Protein AF-A0A7K1YE35-F1 (afdb_monomer_lite)

Sequence (58 aa):
MISPDKDNNEQEVQSEEQSWDNPVNPEGASDTRDLEQLVRQKEEAERRKDNLTTEEND

Foldseek 3Di:
DDDDDDPPPPPPPPPPPDDDDDDPCPVPDDDPVVVVVVVVVVVVVVVVVVVVVVVVPD

Secondary structure (DSSP, 8-state):
------------------PPPPPS-GGG---HHHHHHHHHHHHHHHHHHHHHHHHTT-

Radius of gyration: 32.1 Å; chains: 1; bounding box: 38×19×106 Å

Organism: NCBI:txid2695275

Structure (mmCIF, N/CA/C/O backbone):
data_AF-A0A7K1YE35-F1
#
_entry.id   AF-A0A7K1YE35-F1
#
loop_
_atom_site.group_PDB
_atom_site.id
_atom_site.type_symbol
_atom_site.label_atom_id
_atom_site.label_alt_id
_atom_site.label_comp_id
_atom_site.label_asym_id
_atom_site.label_entity_id
_atom_site.label_seq_id
_atom_site.pdbx_PDB_ins_code
_atom_site.Cartn_x
_atom_site.Cartn_y
_atom_site.Cartn_z
_atom_site.occupancy
_atom_site.B_iso_or_equiv
_atom_site.auth_seq_id
_atom_site.auth_comp_id
_atom_site.auth_asym_id
_atom_site.auth_atom_id
_atom_site.pdbx_PDB_model_num
ATOM 1 N N . MET A 1 1 ? -9.034 11.336 77.476 1.00 38.38 1 MET A N 1
ATOM 2 C CA . MET A 1 1 ? -7.699 11.124 76.880 1.00 38.38 1 MET A CA 1
ATOM 3 C C . MET A 1 1 ? -7.854 11.286 75.383 1.00 38.38 1 MET A C 1
ATOM 5 O O . MET A 1 1 ? -8.647 10.562 74.803 1.00 38.38 1 MET A O 1
ATOM 9 N N . ILE A 1 2 ? -7.202 12.291 74.803 1.00 55.56 2 ILE A N 1
ATOM 10 C CA . ILE A 1 2 ? -7.136 12.500 73.352 1.00 55.56 2 ILE A CA 1
ATOM 11 C C . ILE A 1 2 ? -5.886 11.766 72.871 1.00 55.56 2 ILE A C 1
ATOM 13 O O . ILE A 1 2 ? -4.814 11.932 73.455 1.00 55.56 2 ILE A O 1
ATOM 17 N N . SER A 1 3 ? -6.012 10.922 71.855 1.00 55.00 3 SER A N 1
ATOM 18 C CA . SER A 1 3 ? -4.871 10.386 71.112 1.00 55.00 3 SER A CA 1
ATOM 19 C C . SER A 1 3 ? -5.263 10.234 69.646 1.00 55.00 3 SER A C 1
ATOM 21 O O . SER A 1 3 ? -6.434 9.983 69.373 1.00 55.00 3 SER A O 1
ATOM 23 N N . PRO A 1 4 ? -4.320 10.507 68.733 1.00 54.69 4 PRO A N 1
ATOM 24 C CA . PRO A 1 4 ? -4.585 11.359 67.586 1.00 54.69 4 PRO A CA 1
ATOM 25 C C . PRO A 1 4 ? -4.819 10.555 66.312 1.00 54.69 4 PRO A C 1
ATOM 27 O O . PRO A 1 4 ? -4.181 9.523 66.090 1.00 54.69 4 PRO A O 1
ATOM 30 N N . ASP A 1 5 ? -5.694 11.095 65.470 1.00 53.88 5 ASP A N 1
ATOM 31 C CA . ASP A 1 5 ? -5.880 10.685 64.087 1.00 53.88 5 ASP A CA 1
ATOM 32 C C . ASP A 1 5 ? -4.533 10.750 63.355 1.00 53.88 5 ASP A C 1
ATOM 34 O O . ASP A 1 5 ? -3.901 11.803 63.237 1.00 53.88 5 ASP A O 1
ATOM 38 N N . LYS A 1 6 ? -4.049 9.585 62.918 1.00 53.19 6 LYS A N 1
ATOM 39 C CA . LYS A 1 6 ? -2.979 9.488 61.929 1.00 53.19 6 LYS A CA 1
ATOM 40 C C . LYS A 1 6 ? -3.643 9.340 60.572 1.00 53.19 6 LYS A C 1
ATOM 42 O O . LYS A 1 6 ? -3.924 8.225 60.141 1.00 53.19 6 LYS A O 1
ATOM 47 N N . ASP A 1 7 ? -3.867 10.474 59.921 1.00 53.47 7 ASP A N 1
ATOM 48 C CA . ASP A 1 7 ? -4.153 10.546 58.493 1.00 53.47 7 ASP A CA 1
ATOM 49 C C . ASP A 1 7 ? -2.919 10.060 57.714 1.00 53.47 7 ASP A C 1
ATOM 51 O O . ASP A 1 7 ? -2.039 10.834 57.330 1.00 53.47 7 ASP A O 1
ATOM 55 N N . ASN A 1 8 ? -2.826 8.744 57.511 1.00 54.22 8 ASN A N 1
ATOM 56 C CA . ASN A 1 8 ? -1.979 8.169 56.474 1.00 54.22 8 ASN A CA 1
ATOM 57 C C . ASN A 1 8 ? -2.655 8.448 55.131 1.00 54.22 8 ASN A C 1
ATOM 59 O O . ASN A 1 8 ? -3.475 7.675 54.645 1.00 54.22 8 ASN A O 1
ATOM 63 N N . ASN A 1 9 ? -2.313 9.598 54.556 1.00 58.22 9 ASN A N 1
ATOM 64 C CA . ASN A 1 9 ? -2.571 9.930 53.164 1.00 58.22 9 ASN A CA 1
ATOM 65 C C . ASN A 1 9 ? -1.652 9.078 52.272 1.00 58.22 9 ASN A C 1
ATOM 67 O O . ASN A 1 9 ? -0.661 9.557 51.718 1.00 58.22 9 ASN A O 1
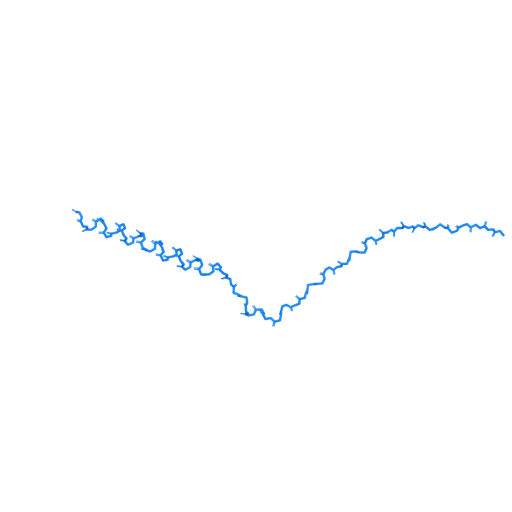ATOM 71 N N . GLU A 1 10 ? -1.946 7.784 52.191 1.00 56.09 10 GLU A N 1
ATOM 72 C CA . GLU A 1 10 ? -1.499 6.949 51.087 1.00 56.09 10 GLU A CA 1
ATOM 73 C C . GLU A 1 10 ? -2.408 7.309 49.913 1.00 56.09 10 GLU A C 1
ATOM 75 O O . GLU A 1 10 ? -3.511 6.784 49.776 1.00 56.09 10 GLU A O 1
ATOM 80 N N . GLN A 1 11 ? -1.974 8.276 49.098 1.00 55.78 11 GLN A N 1
ATOM 81 C CA . GLN A 1 11 ? -2.518 8.464 47.757 1.00 55.78 11 GLN A CA 1
ATOM 82 C C . GLN A 1 11 ? -2.214 7.199 46.957 1.00 55.78 11 GLN A C 1
ATOM 84 O O . GLN A 1 11 ? -1.221 7.104 46.234 1.00 55.78 11 GLN A O 1
ATOM 89 N N . GLU A 1 12 ? -3.077 6.208 47.133 1.00 51.16 12 GLU A N 1
ATOM 90 C CA . GLU A 1 12 ? -3.310 5.142 46.188 1.00 51.16 12 GLU A CA 1
ATOM 91 C C . GLU A 1 12 ? -3.683 5.853 44.885 1.00 51.16 12 GLU A C 1
ATOM 93 O O . GLU A 1 12 ? -4.790 6.368 44.718 1.00 51.16 12 GLU A O 1
ATOM 98 N N . VAL A 1 13 ? -2.698 5.999 43.997 1.00 58.50 13 VAL A N 1
ATOM 99 C CA . VAL A 1 13 ? -2.934 6.316 42.593 1.00 58.50 13 VAL A CA 1
ATOM 100 C C . VAL A 1 13 ? -3.723 5.123 42.084 1.00 58.50 13 VAL A C 1
ATOM 102 O O . VAL A 1 13 ? -3.145 4.128 41.647 1.00 58.50 13 VAL A O 1
ATOM 105 N N . GLN A 1 14 ? -5.041 5.182 42.286 1.00 57.22 14 GLN A N 1
ATOM 106 C CA . GLN A 1 14 ? -5.997 4.235 41.756 1.00 57.22 14 GLN A CA 1
ATOM 107 C C . GLN A 1 14 ? -5.686 4.179 40.273 1.00 57.22 14 GLN A C 1
ATOM 109 O O . GLN A 1 1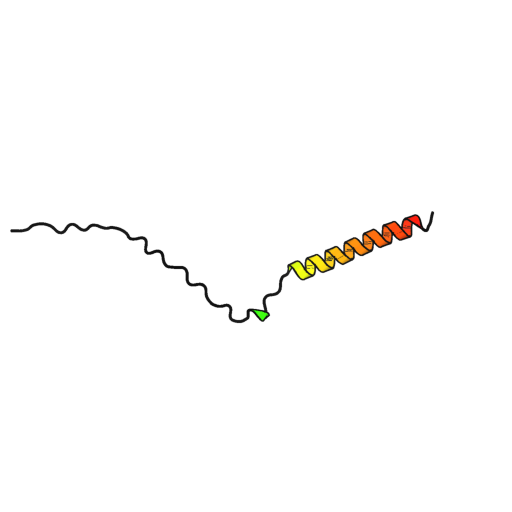4 ? -5.831 5.157 39.540 1.00 57.22 14 GLN A O 1
ATOM 114 N N . SER A 1 15 ? -5.104 3.055 39.882 1.00 60.25 15 SER A N 1
ATOM 115 C CA . SER A 1 15 ? -4.889 2.703 38.499 1.00 60.25 15 SER A CA 1
ATOM 116 C C . SER A 1 15 ? -6.294 2.554 37.950 1.00 60.25 15 SER A C 1
ATOM 118 O O . SER A 1 15 ? -6.914 1.508 38.109 1.00 60.25 15 SER A O 1
ATOM 120 N N . GLU A 1 16 ? -6.845 3.640 37.410 1.00 66.69 16 GLU A N 1
ATOM 121 C CA . GLU A 1 16 ? -8.027 3.568 36.568 1.00 66.69 16 GLU A CA 1
ATOM 122 C C . GLU A 1 16 ? -7.645 2.632 35.426 1.00 66.69 16 GLU A C 1
ATOM 124 O O . GLU A 1 16 ? -6.917 3.002 34.504 1.00 66.69 16 GLU A O 1
ATOM 129 N N . GLU A 1 17 ? -8.040 1.366 35.562 1.00 73.75 17 GLU A N 1
ATOM 130 C CA . GLU A 1 17 ? -7.909 0.374 34.514 1.00 73.75 17 GLU A CA 1
ATOM 131 C C . GLU A 1 17 ? -8.604 0.955 33.290 1.00 73.75 17 GLU A C 1
ATOM 133 O O . GLU A 1 17 ? -9.819 1.162 33.264 1.00 73.75 17 GLU A O 1
ATOM 138 N N . GLN A 1 18 ? -7.797 1.309 32.296 1.00 77.25 18 GLN A N 1
ATOM 139 C CA . GLN A 1 18 ? -8.275 1.966 31.100 1.00 77.25 18 GLN A CA 1
ATOM 140 C C . GLN A 1 18 ? -9.207 0.988 30.377 1.00 77.25 18 GLN A C 1
ATOM 142 O O . GLN A 1 18 ? -8.770 -0.027 29.832 1.00 77.25 18 GLN A O 1
ATOM 147 N N . SER A 1 19 ? -10.510 1.263 30.435 1.00 79.62 19 SER A N 1
ATOM 148 C CA . SER A 1 19 ? -11.515 0.460 29.750 1.00 79.62 19 SER A CA 1
ATOM 149 C C . SER A 1 19 ? -11.456 0.782 28.261 1.00 79.62 19 SER A C 1
ATOM 151 O O . SER A 1 19 ? -11.594 1.928 27.839 1.00 79.62 19 SER A O 1
ATOM 153 N N . TRP A 1 20 ? -11.169 -0.235 27.454 1.00 80.69 20 TRP A N 1
ATOM 154 C CA . TRP A 1 20 ? -11.199 -0.111 26.003 1.00 80.69 20 TRP A CA 1
ATOM 155 C C . TRP A 1 20 ? -12.639 -0.299 25.532 1.00 80.69 20 TRP A C 1
ATOM 157 O O . TRP A 1 20 ? -13.223 -1.364 25.737 1.00 80.69 20 TRP A O 1
ATOM 167 N N . ASP A 1 21 ? -13.209 0.725 24.899 1.00 83.06 21 ASP A N 1
ATOM 168 C CA . ASP A 1 21 ? -14.511 0.610 24.247 1.00 83.06 21 ASP A CA 1
ATOM 169 C C . ASP A 1 21 ? -14.449 -0.385 23.082 1.00 83.06 21 ASP A C 1
ATOM 171 O O . ASP A 1 21 ? -13.487 -0.419 22.310 1.00 83.06 21 ASP A O 1
ATOM 175 N N . ASN A 1 22 ? -15.505 -1.188 22.929 1.00 85.00 22 ASN A N 1
ATOM 176 C CA . ASN A 1 22 ? -15.608 -2.121 21.813 1.00 85.00 22 ASN A CA 1
ATOM 177 C C . ASN A 1 22 ? -15.985 -1.349 20.532 1.00 85.00 22 ASN A C 1
ATOM 179 O O . ASN A 1 22 ? -17.041 -0.705 20.509 1.00 85.00 22 ASN A O 1
ATOM 183 N N . PRO A 1 23 ? -15.169 -1.384 19.462 1.00 84.50 23 PRO A N 1
ATOM 184 C CA . PRO A 1 23 ? -15.466 -0.652 18.237 1.00 84.50 23 PRO A CA 1
ATOM 185 C C . PRO A 1 23 ? -16.805 -1.090 17.628 1.00 84.50 23 PRO A C 1
ATOM 187 O O . PRO A 1 23 ? -17.066 -2.271 17.426 1.00 84.50 23 PRO A O 1
ATOM 190 N N . VAL A 1 24 ? -17.645 -0.106 17.295 1.00 85.06 24 VAL A N 1
ATOM 191 C CA . VAL A 1 24 ? -19.020 -0.313 16.795 1.00 85.06 24 VAL A CA 1
ATOM 192 C C . VAL A 1 24 ? -19.048 -0.911 15.380 1.00 85.06 24 VAL A C 1
ATOM 194 O O . VAL A 1 24 ? -20.031 -1.537 14.992 1.00 85.06 24 VAL A O 1
ATOM 197 N N . ASN A 1 25 ? -17.976 -0.732 14.603 1.00 84.19 25 ASN A N 1
ATOM 198 C CA . ASN A 1 25 ? -17.872 -1.221 13.228 1.00 84.19 25 ASN A CA 1
ATOM 199 C C . ASN A 1 25 ? -16.477 -1.810 12.939 1.00 84.19 25 ASN A C 1
ATOM 201 O O . ASN A 1 25 ? -15.671 -1.164 12.264 1.00 84.19 25 ASN A O 1
ATOM 205 N N . PRO A 1 26 ? -16.169 -3.014 13.452 1.00 79.94 26 PRO A N 1
ATOM 206 C CA . PRO A 1 26 ? -14.877 -3.660 13.216 1.00 79.94 26 PRO A CA 1
ATOM 207 C C . PRO A 1 26 ? -14.657 -4.012 11.734 1.00 79.94 26 PRO A C 1
ATOM 209 O O . PRO A 1 26 ? -13.534 -3.939 11.251 1.00 79.94 26 PRO A O 1
ATOM 212 N N . GLU A 1 27 ? -15.728 -4.302 10.990 1.00 82.69 27 GLU A N 1
ATOM 213 C CA . GLU A 1 27 ? -15.693 -4.620 9.551 1.00 82.69 27 GLU A CA 1
ATOM 214 C C . GLU A 1 27 ? -15.358 -3.401 8.671 1.00 82.69 27 GLU A C 1
ATOM 216 O O . GLU A 1 27 ? -14.967 -3.540 7.516 1.00 82.69 27 GLU A O 1
ATOM 221 N N . GLY A 1 28 ? -15.512 -2.186 9.209 1.00 78.88 28 GLY A N 1
ATOM 222 C CA . GLY A 1 28 ? -15.133 -0.937 8.546 1.00 78.88 28 GLY A CA 1
ATOM 223 C C . GLY A 1 28 ? -13.661 -0.566 8.716 1.00 78.88 28 GLY A C 1
ATOM 224 O O . GLY A 1 28 ? -13.261 0.518 8.286 1.00 78.88 28 GLY A O 1
ATOM 225 N N . ALA A 1 29 ? -12.862 -1.418 9.362 1.00 77.62 29 ALA A N 1
ATOM 226 C CA . ALA A 1 29 ? -11.427 -1.224 9.468 1.00 77.62 29 ALA A CA 1
ATOM 227 C C . ALA A 1 29 ? -10.788 -1.354 8.075 1.00 77.62 29 ALA A C 1
ATOM 229 O O . ALA A 1 29 ? -10.565 -2.451 7.574 1.00 77.62 29 ALA A O 1
ATOM 230 N N . SER A 1 30 ? -10.504 -0.218 7.439 1.00 80.19 30 SER A N 1
ATOM 231 C CA . SER A 1 30 ? -9.741 -0.168 6.193 1.00 80.19 30 SER A CA 1
ATOM 232 C C . SER A 1 30 ? -8.278 0.105 6.514 1.00 80.19 30 SER A C 1
ATOM 234 O O . SER A 1 30 ? -7.959 1.118 7.138 1.00 80.19 30 SER A O 1
ATOM 236 N N . ASP A 1 31 ? -7.380 -0.760 6.049 1.00 83.69 31 ASP A N 1
ATOM 237 C CA . ASP A 1 31 ? -5.947 -0.494 6.108 1.00 83.69 31 ASP A CA 1
ATOM 238 C C . ASP A 1 31 ? -5.555 0.405 4.930 1.00 83.69 31 ASP A C 1
ATOM 240 O O . ASP A 1 31 ? -5.593 -0.000 3.769 1.00 83.69 31 ASP A O 1
ATOM 244 N N . THR A 1 32 ? -5.171 1.654 5.197 1.00 88.31 32 THR A N 1
ATOM 245 C CA . THR A 1 32 ? -4.732 2.574 4.134 1.00 88.31 32 THR A CA 1
ATOM 246 C C . THR A 1 32 ? -3.476 2.076 3.418 1.00 88.31 32 THR A C 1
ATOM 248 O O . THR A 1 32 ? -3.207 2.494 2.290 1.00 88.31 32 THR A O 1
ATOM 251 N N . ARG A 1 33 ? -2.724 1.154 4.035 1.00 91.75 33 ARG A N 1
ATOM 252 C CA . ARG A 1 33 ? -1.545 0.526 3.431 1.00 91.75 33 ARG A CA 1
ATOM 253 C C . ARG A 1 33 ? -1.912 -0.382 2.264 1.00 91.75 33 ARG A C 1
ATOM 255 O O . ARG A 1 33 ? -1.073 -0.562 1.391 1.00 91.75 33 ARG A O 1
ATOM 262 N N . ASP A 1 34 ? -3.137 -0.901 2.185 1.00 90.06 34 ASP A N 1
ATOM 263 C CA . ASP A 1 34 ? -3.554 -1.749 1.061 1.00 90.06 34 ASP A CA 1
ATOM 264 C C . ASP A 1 34 ? -3.477 -0.986 -0.266 1.00 90.06 34 ASP A C 1
ATOM 266 O O . ASP A 1 34 ? -2.972 -1.496 -1.269 1.00 90.06 34 ASP A O 1
ATOM 270 N N . LEU A 1 35 ? -3.885 0.286 -0.253 1.00 92.50 35 LEU A N 1
ATOM 271 C CA . LEU A 1 35 ? -3.765 1.172 -1.408 1.00 92.50 35 LEU A CA 1
ATOM 272 C C . LEU A 1 35 ? -2.297 1.452 -1.753 1.00 92.50 35 LEU A C 1
ATOM 274 O O . LEU A 1 35 ? -1.923 1.391 -2.923 1.00 92.50 35 LEU A O 1
ATOM 278 N N . GLU A 1 36 ? -1.448 1.705 -0.754 1.00 94.19 36 GLU A N 1
ATOM 279 C CA . GLU A 1 36 ? -0.010 1.915 -0.978 1.00 94.19 36 GLU A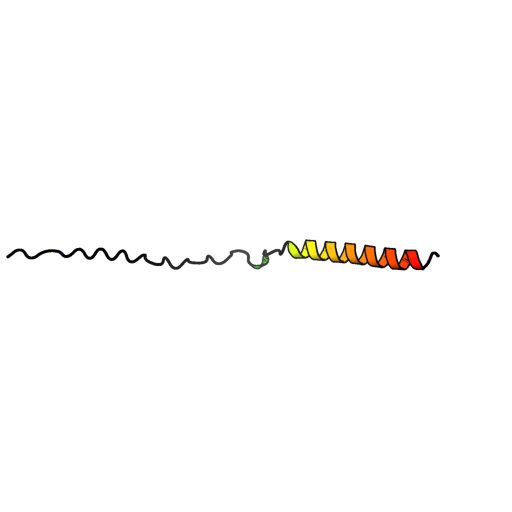 CA 1
ATOM 280 C C . GLU A 1 36 ? 0.666 0.681 -1.587 1.00 94.19 36 GLU A C 1
ATOM 282 O O . GLU A 1 36 ? 1.517 0.806 -2.470 1.00 94.19 36 GLU A O 1
ATOM 287 N N . GLN A 1 37 ? 0.285 -0.518 -1.144 1.00 95.75 37 GLN A N 1
ATOM 288 C CA . GLN A 1 37 ? 0.837 -1.764 -1.671 1.00 95.75 37 GLN A CA 1
ATOM 289 C C . GLN A 1 37 ? 0.438 -1.980 -3.132 1.00 95.75 37 GLN A C 1
ATOM 291 O O . GLN A 1 37 ? 1.284 -2.368 -3.939 1.00 95.75 37 GLN A O 1
ATOM 296 N N . LEU A 1 38 ? -0.811 -1.673 -3.497 1.00 95.69 38 LEU A N 1
ATOM 297 C CA . LEU A 1 38 ? -1.263 -1.725 -4.890 1.00 95.69 38 LEU A CA 1
ATOM 298 C C . LEU A 1 38 ? -0.478 -0.752 -5.780 1.00 95.69 38 LEU A C 1
ATOM 300 O O . LEU A 1 38 ? -0.061 -1.123 -6.879 1.00 95.69 38 LEU A O 1
ATOM 304 N N . VAL A 1 39 ? -0.224 0.468 -5.297 1.00 97.00 39 VAL A N 1
ATOM 305 C CA . VAL A 1 39 ? 0.590 1.457 -6.023 1.00 97.00 39 VAL A CA 1
ATOM 306 C C . VAL A 1 39 ? 2.011 0.934 -6.240 1.00 97.00 39 VAL A C 1
ATOM 308 O O . VAL A 1 39 ? 2.490 0.935 -7.371 1.00 97.00 39 VAL A O 1
ATOM 311 N N . ARG A 1 40 ? 2.656 0.391 -5.201 1.00 96.75 40 ARG A N 1
ATOM 312 C CA . ARG A 1 40 ? 4.015 -0.168 -5.318 1.00 96.75 40 ARG A CA 1
ATOM 313 C C . ARG A 1 40 ? 4.099 -1.327 -6.303 1.00 96.75 40 ARG A C 1
ATOM 315 O O . ARG A 1 40 ? 5.064 -1.426 -7.055 1.00 96.75 40 ARG A O 1
ATOM 322 N N . GLN A 1 41 ? 3.108 -2.217 -6.301 1.00 97.06 41 GLN A N 1
ATOM 323 C CA . GLN A 1 41 ? 3.065 -3.335 -7.246 1.00 97.06 41 GLN A CA 1
ATOM 324 C C . GLN A 1 41 ? 2.973 -2.841 -8.687 1.00 97.06 41 GLN A C 1
ATOM 326 O O . GLN A 1 41 ? 3.661 -3.374 -9.559 1.00 97.06 41 GLN A O 1
ATOM 331 N N . LYS A 1 42 ? 2.156 -1.810 -8.926 1.00 97.38 42 LYS A N 1
ATOM 332 C CA . LYS A 1 42 ? 2.044 -1.174 -10.236 1.00 97.38 42 LYS A CA 1
ATOM 333 C C . LYS A 1 42 ? 3.376 -0.557 -10.669 1.00 97.38 42 LYS A C 1
ATOM 335 O O . LYS A 1 42 ? 3.847 -0.874 -11.755 1.00 97.38 42 LYS A O 1
ATOM 340 N N . GLU A 1 43 ? 3.994 0.262 -9.821 1.00 96.94 43 GLU A N 1
ATOM 341 C CA . GLU A 1 43 ? 5.277 0.916 -10.126 1.00 96.94 43 GLU A CA 1
ATOM 342 C C . GLU A 1 43 ? 6.385 -0.109 -10.411 1.00 96.94 43 GLU A C 1
ATOM 344 O O . GLU A 1 43 ? 7.160 0.037 -11.353 1.00 96.94 43 GLU A O 1
ATOM 349 N N . GLU A 1 44 ? 6.449 -1.193 -9.634 1.00 96.19 44 GLU A N 1
ATOM 350 C CA . GLU A 1 44 ? 7.427 -2.258 -9.858 1.00 96.19 44 GLU A CA 1
ATOM 351 C C . GLU A 1 44 ? 7.167 -3.021 -11.166 1.00 96.19 44 GLU A C 1
ATOM 353 O O . GLU A 1 44 ? 8.112 -3.384 -11.869 1.00 96.19 44 GLU A O 1
ATOM 358 N N . ALA A 1 45 ? 5.900 -3.261 -11.514 1.00 95.50 45 ALA A N 1
ATOM 359 C CA . ALA A 1 45 ? 5.536 -3.884 -12.783 1.00 95.50 45 ALA A CA 1
ATOM 360 C C . ALA A 1 45 ? 5.906 -2.995 -13.980 1.00 95.50 45 ALA A C 1
ATOM 362 O O . ALA A 1 45 ? 6.424 -3.508 -14.971 1.00 95.50 45 ALA A O 1
ATOM 363 N N . GLU A 1 46 ? 5.695 -1.680 -13.870 1.00 95.38 46 GLU A N 1
ATOM 364 C CA . GLU A 1 46 ? 6.117 -0.697 -14.874 1.00 95.38 46 GLU A CA 1
ATOM 365 C C . GLU A 1 46 ? 7.640 -0.712 -15.040 1.00 95.38 46 GLU A C 1
ATOM 367 O O . GLU A 1 46 ? 8.118 -0.939 -16.148 1.00 95.38 46 GLU A O 1
ATOM 372 N N . ARG A 1 47 ? 8.411 -0.636 -13.945 1.00 93.25 47 ARG A N 1
ATOM 373 C CA . ARG A 1 47 ? 9.884 -0.713 -14.013 1.00 93.25 47 ARG A CA 1
ATOM 374 C C . ARG A 1 47 ? 10.390 -2.002 -14.650 1.00 93.25 47 ARG A C 1
ATOM 376 O O . ARG A 1 47 ? 11.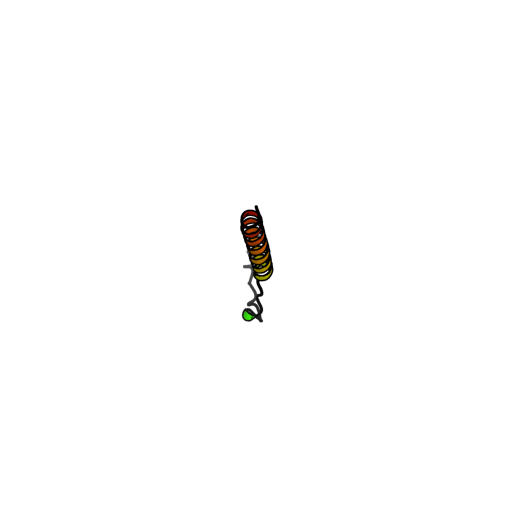322 -1.973 -15.450 1.00 93.25 47 ARG A O 1
ATOM 383 N N . ARG A 1 48 ? 9.797 -3.148 -14.298 1.00 92.00 48 ARG A N 1
ATOM 384 C CA . ARG A 1 48 ? 10.172 -4.435 -14.902 1.00 92.00 48 ARG A CA 1
ATOM 385 C C . ARG A 1 48 ? 9.865 -4.469 -16.386 1.00 92.00 48 ARG A C 1
ATOM 387 O O . ARG A 1 48 ? 10.706 -4.925 -17.154 1.00 92.00 48 ARG A O 1
ATOM 394 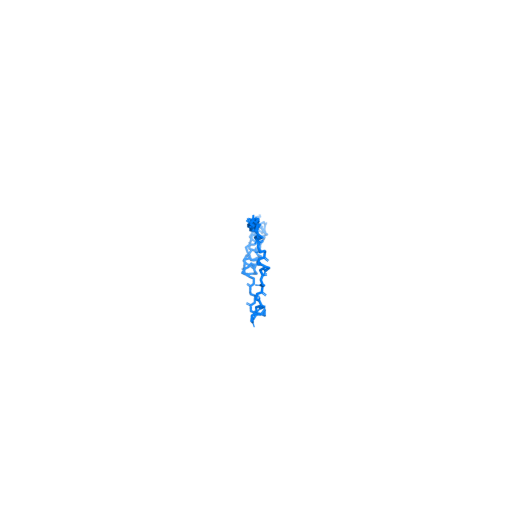N N . LYS A 1 49 ? 8.679 -3.999 -16.776 1.00 92.94 49 LYS A N 1
ATOM 395 C CA . LYS A 1 49 ? 8.281 -3.917 -18.179 1.00 92.94 49 LYS A CA 1
ATOM 396 C C . LYS A 1 49 ? 9.252 -3.034 -18.952 1.00 92.94 49 LYS A C 1
ATOM 398 O O . LYS A 1 49 ? 9.756 -3.487 -19.968 1.00 92.94 49 LYS A O 1
ATOM 403 N N . ASP A 1 50 ? 9.535 -1.835 -18.455 1.00 91.31 50 ASP A N 1
ATOM 404 C CA . ASP A 1 50 ? 10.400 -0.876 -19.137 1.00 91.31 50 ASP A CA 1
ATOM 405 C C . ASP A 1 50 ? 11.803 -1.456 -19.350 1.00 91.31 50 ASP A C 1
ATOM 407 O O . ASP A 1 50 ? 12.305 -1.427 -20.474 1.00 91.31 50 ASP A O 1
ATOM 411 N N . ASN A 1 51 ? 12.387 -2.089 -18.326 1.00 86.56 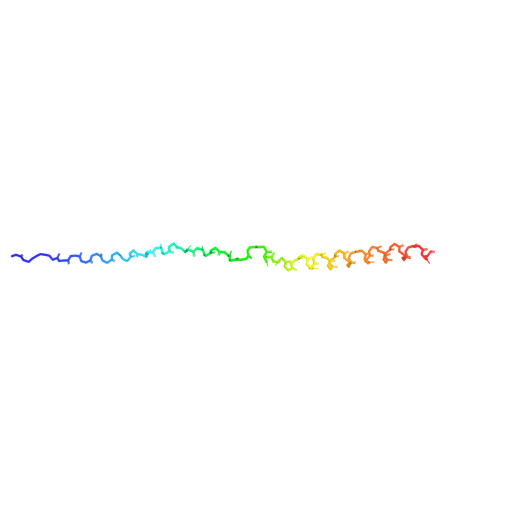51 ASN A N 1
ATOM 412 C CA . ASN A 1 51 ? 13.679 -2.772 -18.445 1.00 86.56 51 ASN A CA 1
ATOM 413 C C . ASN A 1 51 ? 13.648 -3.902 -19.490 1.00 86.56 51 ASN A C 1
ATOM 415 O O . ASN A 1 51 ? 14.531 -3.967 -20.339 1.00 86.56 51 ASN A O 1
ATOM 419 N N . LEU A 1 52 ? 12.613 -4.753 -19.471 1.00 83.44 52 LEU A N 1
ATOM 420 C CA . LEU A 1 52 ? 12.453 -5.851 -20.436 1.00 83.44 52 LEU A CA 1
ATOM 421 C C . LEU A 1 52 ? 12.273 -5.339 -21.871 1.00 83.44 52 LEU A C 1
ATOM 423 O O . LEU A 1 52 ? 12.870 -5.868 -22.799 1.00 83.44 52 LEU A O 1
ATOM 427 N N . THR A 1 53 ? 11.470 -4.294 -22.064 1.00 79.56 53 THR A N 1
ATOM 428 C CA . THR A 1 53 ? 11.212 -3.735 -23.398 1.00 79.56 53 THR A CA 1
ATOM 429 C C . THR A 1 53 ? 12.370 -2.904 -23.938 1.00 79.56 53 THR A C 1
ATOM 431 O O . THR A 1 53 ? 12.468 -2.732 -25.148 1.00 79.56 53 THR A O 1
ATOM 434 N N . THR A 1 54 ? 13.240 -2.377 -23.074 1.00 68.56 54 THR A N 1
ATOM 435 C CA . THR A 1 54 ? 14.425 -1.628 -23.515 1.00 68.56 54 THR A CA 1
ATOM 436 C C . THR A 1 54 ? 15.510 -2.578 -24.027 1.00 68.56 54 THR A C 1
ATOM 438 O O . THR A 1 54 ? 16.141 -2.268 -25.027 1.00 68.56 54 THR A O 1
ATOM 441 N N . GLU A 1 55 ? 15.669 -3.762 -23.422 1.00 61.75 55 GLU A N 1
ATOM 442 C CA . GLU A 1 55 ? 16.612 -4.788 -23.903 1.00 61.75 55 GLU A CA 1
ATOM 443 C C . GLU A 1 55 ? 16.160 -5.494 -25.197 1.00 61.75 55 GLU A C 1
ATOM 445 O O . GLU A 1 55 ? 17.003 -5.987 -25.936 1.00 61.75 55 GLU A O 1
ATOM 450 N N . GLU A 1 56 ? 14.859 -5.540 -25.508 1.00 60.16 56 GLU A N 1
ATOM 451 C CA . GLU A 1 56 ? 14.361 -6.140 -26.762 1.00 60.16 56 GLU A CA 1
ATOM 452 C C . GLU A 1 56 ? 14.483 -5.225 -28.001 1.00 60.16 56 GLU A C 1
ATOM 454 O O . GLU A 1 56 ? 14.208 -5.678 -29.113 1.00 60.16 56 GLU A O 1
ATOM 459 N N . ASN A 1 57 ? 14.860 -3.950 -27.838 1.00 58.16 57 ASN A N 1
ATOM 460 C CA . ASN A 1 57 ? 14.907 -2.963 -28.930 1.00 58.16 57 ASN A CA 1
ATOM 461 C C . ASN A 1 57 ? 16.328 -2.503 -29.336 1.00 58.16 57 ASN A C 1
ATOM 463 O O . ASN A 1 57 ? 16.428 -1.605 -30.175 1.00 58.16 57 ASN A O 1
ATOM 467 N N . ASP A 1 58 ? 17.387 -3.117 -28.798 1.00 52.44 58 ASP A N 1
ATOM 468 C CA . ASP A 1 58 ? 18.798 -2.970 -29.227 1.00 52.44 58 ASP A CA 1
ATOM 469 C C . ASP A 1 58 ? 19.316 -4.274 -29.871 1.00 52.44 58 ASP A C 1
ATOM 471 O O . ASP A 1 58 ? 20.127 -4.191 -30.826 1.00 52.44 58 ASP A O 1
#

pLDDT: mean 76.53, std 16.59, range [38.38, 97.38]